Protein AF-A0A8I1ECE6-F1 (afdb_monomer_lite)

Foldseek 3Di:
DDDDPDPDDDLDQDDFAKWWWAFPDPDLVRCVVVVNNQQPPTFIWGDDPQKTFTDDPRDGPDIDGSSVSSVGTDTGGPPPPPPPPDDD

pLDDT: mean 74.44, std 17.11, range [36.78, 91.31]

Radius of gyration: 15.27 Å; chains: 1; bounding box: 45×36×31 Å

Organism: Pseudomonas putida (NCBI:txid303)

Sequence (88 aa):
MTTSRKKDSAPAKLANGEYVAKPRDATYLKAALNGHASIWPAAKMVIADDIATFFKDGVEVWNCNAAYASHHFDNTPMRSTVMKRSAQ

Secondary structure (DSSP, 8-state):
---------SS--PPSEEEEEEE--SSHHHHHHTT-GGG-S-EEEEEETTEEEEEETTEEEEEEEHHHHHHHEEEEE-----------

Structure (mmCIF, N/CA/C/O backbone):
data_AF-A0A8I1ECE6-F1
#
_entry.id   AF-A0A8I1ECE6-F1
#
loop_
_atom_site.group_PDB
_atom_site.id
_atom_site.type_symbol
_atom_site.label_atom_id
_atom_site.label_alt_id
_atom_site.label_comp_id
_atom_site.label_asym_id
_atom_site.label_entity_id
_atom_site.label_seq_id
_atom_site.pdbx_PDB_ins_code
_atom_site.Cartn_x
_atom_site.Cartn_y
_atom_site.Cartn_z
_atom_site.occupancy
_atom_site.B_iso_or_equiv
_atom_site.auth_seq_id
_atom_site.auth_comp_id
_atom_site.auth_asym_id
_atom_site.auth_atom_id
_atom_site.pdbx_PDB_model_num
ATOM 1 N N . MET A 1 1 ? -18.002 27.922 19.718 1.00 40.44 1 MET A N 1
ATOM 2 C CA . MET A 1 1 ? -18.024 26.603 19.048 1.00 40.44 1 MET A CA 1
ATOM 3 C C . MET A 1 1 ? -16.586 26.164 18.857 1.00 40.44 1 MET A C 1
ATOM 5 O O . MET A 1 1 ? -15.807 26.857 18.217 1.00 40.44 1 MET A O 1
ATOM 9 N N . THR A 1 2 ? -16.215 25.132 19.596 1.00 36.78 2 THR A N 1
ATOM 10 C CA . THR A 1 2 ? -14.857 24.713 19.939 1.00 36.78 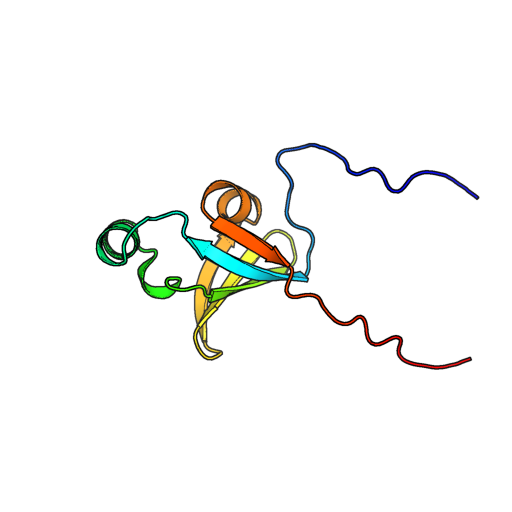2 THR A CA 1
ATOM 11 C C . THR A 1 2 ? -14.016 24.269 18.735 1.00 36.78 2 THR A C 1
ATOM 13 O O . THR A 1 2 ? -14.277 23.258 18.101 1.00 36.78 2 THR A O 1
ATOM 16 N N . THR A 1 3 ? -12.974 25.067 18.480 1.00 44.69 3 THR A N 1
ATOM 17 C CA . THR A 1 3 ? -11.552 24.680 18.378 1.00 44.69 3 THR A CA 1
ATOM 18 C C . THR A 1 3 ? -11.080 23.688 17.305 1.00 44.69 3 THR A C 1
ATOM 20 O O . THR A 1 3 ? -11.293 22.489 17.401 1.00 44.69 3 THR A O 1
ATOM 23 N N . SER A 1 4 ? -10.203 24.223 16.441 1.00 40.34 4 SER A N 1
ATOM 24 C CA . SER A 1 4 ? -8.933 23.625 15.996 1.00 40.34 4 SER A CA 1
ATOM 25 C C . SER A 1 4 ? -8.996 22.350 15.141 1.00 40.34 4 SER A C 1
ATOM 27 O O . SER A 1 4 ? -9.058 21.235 15.649 1.00 40.34 4 SER A O 1
ATOM 29 N N . ARG A 1 5 ? -8.825 22.510 13.817 1.00 52.16 5 ARG A N 1
ATOM 30 C CA . ARG A 1 5 ? -8.328 21.437 12.933 1.00 52.16 5 ARG A CA 1
ATOM 31 C C . ARG A 1 5 ? -6.866 21.162 13.296 1.00 52.16 5 ARG A C 1
ATOM 33 O O . ARG A 1 5 ? -5.955 21.653 12.630 1.00 52.16 5 ARG A O 1
ATOM 40 N N . LYS A 1 6 ? -6.634 20.444 14.394 1.00 44.84 6 LYS A N 1
ATOM 41 C CA . LYS A 1 6 ? -5.296 19.987 14.744 1.00 44.84 6 LYS A CA 1
ATOM 42 C C . LYS A 1 6 ? -4.855 18.937 13.733 1.00 44.84 6 LYS A C 1
ATOM 44 O O . LYS A 1 6 ? -5.408 17.850 13.610 1.00 44.84 6 LYS A O 1
ATOM 49 N N . LYS A 1 7 ? -3.829 19.328 12.995 1.00 48.41 7 LYS A N 1
ATOM 50 C CA . LYS A 1 7 ? -2.868 18.466 12.327 1.00 48.41 7 LYS A CA 1
ATOM 51 C C . LYS A 1 7 ? -2.053 17.769 13.427 1.00 48.41 7 LYS A C 1
ATOM 53 O O . LYS A 1 7 ? -0.944 18.199 13.729 1.00 48.41 7 LYS A O 1
ATOM 58 N N . ASP A 1 8 ? -2.642 16.790 14.112 1.00 42.66 8 ASP A N 1
ATOM 59 C CA . ASP A 1 8 ? -1.963 16.102 15.211 1.00 42.66 8 ASP A CA 1
ATOM 60 C C . ASP A 1 8 ? -0.893 15.157 14.656 1.00 42.66 8 ASP A C 1
ATOM 62 O O . ASP A 1 8 ? -1.146 14.220 13.902 1.00 42.66 8 ASP A O 1
ATOM 66 N N . SER A 1 9 ? 0.341 15.498 15.008 1.00 46.28 9 SER A N 1
ATOM 67 C CA . SER A 1 9 ? 1.580 14.861 14.594 1.00 46.28 9 SER A CA 1
ATOM 68 C C . SER A 1 9 ? 1.928 13.750 15.592 1.00 46.28 9 SER A C 1
ATOM 70 O O . SER A 1 9 ? 2.672 13.966 16.539 1.00 46.28 9 SER A O 1
ATOM 72 N N . ALA A 1 10 ? 1.357 12.568 15.388 1.00 41.25 10 ALA A N 1
ATOM 73 C CA . ALA A 1 10 ? 1.964 11.270 15.721 1.00 41.25 10 ALA A CA 1
ATOM 74 C C . ALA A 1 10 ? 2.395 10.639 14.373 1.00 41.25 10 ALA A C 1
ATOM 76 O O . ALA A 1 10 ? 1.971 11.192 13.355 1.00 41.25 10 ALA A O 1
ATOM 77 N N . PRO A 1 11 ? 3.222 9.571 14.264 1.00 43.00 11 PRO A N 1
ATOM 78 C CA . PRO A 1 11 ? 3.486 8.958 12.954 1.00 43.00 11 PRO A CA 1
ATOM 79 C C . PRO A 1 11 ? 2.130 8.638 12.323 1.00 43.00 11 PRO A C 1
ATOM 81 O O . PRO A 1 11 ? 1.351 7.874 12.889 1.00 43.00 11 PRO A O 1
ATOM 84 N N . ALA A 1 12 ? 1.769 9.404 11.294 1.00 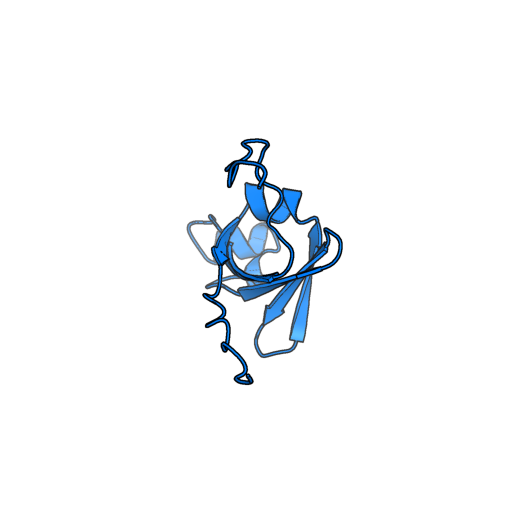54.84 12 ALA A N 1
ATOM 85 C CA . ALA A 1 12 ? 0.374 9.744 11.064 1.00 54.84 12 ALA A CA 1
ATOM 86 C C . ALA A 1 12 ? -0.381 8.489 10.644 1.00 54.84 12 ALA A C 1
ATOM 88 O O . ALA A 1 12 ? -0.268 8.068 9.492 1.00 54.84 12 ALA A O 1
ATOM 89 N N . LYS A 1 13 ? -1.145 7.892 11.572 1.00 61.94 13 LYS A N 1
ATOM 90 C CA . LYS A 1 13 ? -2.159 6.902 11.220 1.00 61.94 13 LYS A CA 1
ATOM 91 C C . LYS A 1 13 ? -2.996 7.539 10.126 1.00 61.94 13 LYS A C 1
ATOM 93 O O . LYS A 1 13 ? -3.627 8.578 10.335 1.00 61.94 13 LYS A O 1
ATOM 98 N N . LEU A 1 14 ? -2.898 6.968 8.935 1.00 72.25 14 LEU A N 1
ATOM 99 C CA . LEU A 1 14 ? -3.685 7.410 7.805 1.00 72.25 14 LEU A CA 1
ATOM 100 C C . LEU A 1 14 ? -5.154 7.290 8.210 1.00 72.25 14 LEU A C 1
ATOM 102 O O . LEU A 1 14 ? -5.555 6.296 8.815 1.00 72.25 14 LEU A O 1
ATOM 106 N N . ALA A 1 15 ? -5.933 8.332 7.937 1.00 80.00 15 ALA A N 1
ATOM 107 C CA . ALA A 1 15 ? -7.357 8.304 8.227 1.00 80.00 15 ALA A CA 1
ATOM 108 C C . ALA A 1 15 ? -8.042 7.210 7.397 1.00 80.00 15 ALA A C 1
ATOM 110 O O . ALA A 1 15 ? -7.541 6.800 6.351 1.00 80.00 15 ALA A O 1
ATOM 111 N N . ASN A 1 16 ? -9.216 6.765 7.841 1.00 82.62 16 ASN A N 1
ATOM 112 C CA . ASN A 1 16 ? -10.028 5.874 7.023 1.00 82.62 16 ASN A CA 1
ATOM 113 C C . ASN A 1 16 ? -10.400 6.586 5.714 1.00 82.62 16 ASN A C 1
ATOM 115 O O . ASN A 1 16 ? -10.821 7.747 5.724 1.00 82.62 16 ASN A O 1
ATOM 119 N N . GLY A 1 17 ? -10.231 5.899 4.588 1.00 87.50 17 GLY A N 1
ATOM 120 C CA . GLY A 1 17 ? -10.430 6.490 3.270 1.00 87.50 17 GLY A CA 1
ATOM 121 C C . GLY A 1 17 ? -9.684 5.769 2.158 1.00 87.50 17 GLY A C 1
ATOM 122 O O . GLY A 1 17 ? -9.034 4.747 2.374 1.00 87.50 17 GLY A O 1
ATOM 123 N N . GLU A 1 18 ? -9.792 6.317 0.950 1.00 89.19 18 GLU A N 1
ATOM 124 C CA . GLU A 1 18 ? -9.118 5.788 -0.232 1.00 89.19 18 GLU A CA 1
ATOM 125 C C . GLU A 1 18 ? -7.838 6.572 -0.542 1.00 89.19 18 GLU A C 1
ATOM 127 O O . GLU A 1 18 ? -7.803 7.805 -0.580 1.00 89.19 18 GLU A O 1
ATOM 132 N N . TYR A 1 19 ? -6.777 5.833 -0.821 1.00 89.69 19 TYR A N 1
ATOM 133 C CA . TYR A 1 19 ? -5.437 6.324 -1.076 1.00 89.69 19 TYR A CA 1
ATOM 134 C C . TYR A 1 19 ? -4.868 5.632 -2.314 1.00 89.69 19 TYR A C 1
ATOM 136 O O . TYR A 1 19 ? -5.248 4.523 -2.676 1.00 89.69 19 TYR A O 1
ATOM 144 N N . VAL A 1 20 ? -3.921 6.285 -2.971 1.00 89.94 20 VAL A N 1
ATOM 145 C CA . VAL A 1 20 ? -2.978 5.641 -3.879 1.00 89.94 20 VAL A CA 1
ATOM 146 C C . VAL A 1 20 ? -1.707 5.417 -3.088 1.00 89.94 20 VAL A C 1
ATOM 148 O O . VAL A 1 20 ? -1.051 6.386 -2.702 1.00 89.94 20 VAL A O 1
ATOM 151 N N . ALA A 1 21 ? -1.370 4.155 -2.852 1.00 89.56 21 ALA A N 1
ATOM 152 C CA . ALA A 1 21 ? -0.123 3.789 -2.210 1.00 89.56 21 ALA A CA 1
ATOM 153 C C . ALA A 1 21 ? 0.929 3.501 -3.281 1.00 89.56 21 ALA A C 1
ATOM 155 O O . ALA A 1 21 ? 0.720 2.659 -4.160 1.00 89.56 21 ALA A O 1
ATOM 156 N N . LYS A 1 22 ? 2.053 4.216 -3.213 1.00 87.75 22 LYS A N 1
ATOM 157 C CA . LYS A 1 22 ? 3.216 3.998 -4.076 1.00 87.75 22 LYS A CA 1
ATOM 158 C C . LYS A 1 22 ? 4.375 3.449 -3.241 1.00 87.75 22 LYS A C 1
ATOM 160 O O . LYS A 1 22 ? 4.744 4.091 -2.259 1.00 87.75 22 LYS A O 1
ATOM 165 N N . PRO A 1 23 ? 4.941 2.282 -3.589 1.00 83.56 23 PRO A N 1
ATOM 166 C CA . PRO A 1 23 ? 6.156 1.786 -2.954 1.00 83.56 23 PRO A CA 1
ATOM 167 C C . PRO A 1 23 ? 7.284 2.808 -3.102 1.00 83.56 23 PRO A C 1
ATOM 169 O O . PRO A 1 23 ? 7.468 3.368 -4.182 1.00 83.56 23 PRO A O 1
ATOM 172 N N . ARG A 1 24 ? 8.066 3.017 -2.038 1.00 80.25 24 ARG A N 1
ATOM 173 C CA . ARG A 1 24 ? 9.304 3.819 -2.097 1.00 80.25 24 ARG A CA 1
ATOM 174 C C . ARG A 1 24 ? 10.467 3.087 -2.770 1.00 80.25 24 ARG A C 1
ATOM 176 O O . ARG A 1 24 ? 11.538 3.659 -2.967 1.00 80.25 24 ARG A O 1
ATOM 183 N N . ASP A 1 25 ? 10.273 1.813 -3.100 1.00 77.81 25 ASP A N 1
ATOM 184 C CA . ASP A 1 25 ? 11.250 1.002 -3.809 1.00 77.81 25 ASP A CA 1
ATOM 185 C C . ASP A 1 25 ? 11.546 1.596 -5.195 1.00 77.81 25 ASP A C 1
ATOM 187 O O . ASP A 1 25 ? 10.653 1.807 -6.011 1.00 77.81 25 ASP A O 1
ATOM 191 N N . ALA A 1 26 ? 12.827 1.840 -5.482 1.00 73.56 26 ALA A N 1
ATOM 192 C CA . ALA A 1 26 ? 13.254 2.522 -6.706 1.00 73.56 26 ALA A CA 1
ATOM 193 C C . ALA A 1 26 ? 13.012 1.719 -8.001 1.00 73.56 26 ALA A C 1
ATOM 195 O O . ALA A 1 26 ? 13.029 2.290 -9.090 1.00 73.56 26 ALA A O 1
ATOM 196 N N . THR A 1 27 ? 12.840 0.395 -7.914 1.00 78.81 27 THR A N 1
ATOM 197 C CA . THR A 1 27 ? 12.679 -0.484 -9.082 1.00 78.81 27 THR A CA 1
ATOM 198 C C . THR A 1 27 ? 11.706 -1.629 -8.812 1.00 78.81 27 THR A C 1
ATOM 200 O O . THR A 1 27 ? 11.577 -2.097 -7.680 1.00 78.81 27 THR A O 1
ATOM 203 N N . TYR A 1 28 ? 11.083 -2.145 -9.883 1.00 75.94 28 TYR A N 1
ATOM 204 C CA . TYR A 1 28 ? 10.200 -3.321 -9.818 1.00 75.94 28 TYR A CA 1
ATOM 205 C C . TYR A 1 28 ? 10.889 -4.521 -9.178 1.00 75.94 28 TYR A C 1
ATOM 207 O O . TYR A 1 28 ? 10.285 -5.212 -8.370 1.00 75.94 28 TYR A O 1
ATOM 215 N N . LEU A 1 29 ? 12.168 -4.739 -9.493 1.00 79.62 29 LEU A N 1
ATOM 216 C CA . LEU A 1 29 ? 12.920 -5.872 -8.967 1.00 79.62 29 LEU A CA 1
ATOM 217 C C . LEU A 1 29 ? 13.067 -5.800 -7.438 1.00 79.62 29 LEU A C 1
ATOM 219 O O . LEU A 1 29 ? 12.899 -6.812 -6.768 1.00 79.62 29 LEU A O 1
ATOM 223 N N . LYS A 1 30 ? 13.311 -4.606 -6.876 1.00 77.25 30 LYS A N 1
ATOM 224 C CA . LYS A 1 30 ? 13.354 -4.407 -5.418 1.00 77.25 30 LYS A CA 1
ATOM 225 C C . LYS A 1 30 ? 11.987 -4.604 -4.774 1.00 77.25 30 LYS A C 1
ATOM 227 O O . LYS A 1 30 ? 11.892 -5.321 -3.785 1.00 77.25 30 LYS A O 1
ATOM 232 N N . ALA A 1 31 ? 10.938 -4.034 -5.369 1.00 78.75 31 ALA A N 1
ATOM 233 C CA . ALA A 1 31 ? 9.575 -4.244 -4.897 1.00 78.75 31 ALA A CA 1
ATOM 234 C C . ALA A 1 31 ? 9.217 -5.740 -4.907 1.00 78.75 31 ALA A C 1
ATOM 236 O O . ALA A 1 31 ? 8.708 -6.253 -3.921 1.00 78.75 31 ALA A O 1
ATOM 237 N N . ALA A 1 32 ? 9.549 -6.470 -5.974 1.00 78.69 32 ALA A N 1
ATOM 238 C CA . ALA A 1 32 ? 9.295 -7.902 -6.084 1.00 78.69 32 ALA A CA 1
ATOM 239 C C . ALA A 1 32 ? 10.052 -8.732 -5.044 1.00 78.69 32 ALA A C 1
ATOM 241 O O . ALA A 1 32 ? 9.451 -9.606 -4.424 1.00 78.69 32 ALA A O 1
ATOM 242 N N . LEU A 1 33 ? 11.330 -8.426 -4.802 1.00 78.25 33 LEU A N 1
ATOM 243 C CA . LEU A 1 33 ? 12.126 -9.093 -3.767 1.00 78.25 33 LEU A CA 1
ATOM 244 C C . LEU A 1 33 ? 11.574 -8.854 -2.354 1.00 78.25 33 LEU A C 1
ATOM 246 O O . LEU A 1 33 ? 11.642 -9.749 -1.519 1.00 78.25 33 LEU A O 1
ATOM 250 N N . ASN A 1 34 ? 10.987 -7.681 -2.108 1.00 70.69 34 ASN A N 1
ATOM 251 C CA . ASN A 1 34 ? 10.334 -7.342 -0.842 1.00 70.69 34 ASN A CA 1
ATOM 252 C C . ASN A 1 34 ? 8.881 -7.855 -0.744 1.00 70.69 34 ASN A C 1
ATOM 254 O O . ASN A 1 34 ? 8.225 -7.626 0.267 1.00 70.69 34 ASN A O 1
ATOM 258 N N . GLY A 1 35 ? 8.347 -8.514 -1.782 1.00 73.50 35 GLY A N 1
ATOM 259 C CA . GLY A 1 35 ? 6.945 -8.955 -1.831 1.00 73.50 35 GLY A CA 1
ATOM 260 C C . GLY A 1 35 ? 5.936 -7.855 -2.200 1.00 73.50 35 GLY A C 1
ATOM 261 O O . GLY A 1 35 ? 4.733 -8.089 -2.210 1.00 73.50 35 GLY A O 1
ATOM 262 N N . HIS A 1 36 ? 6.406 -6.665 -2.571 1.00 78.25 36 HIS A N 1
ATOM 263 C CA . HIS A 1 36 ? 5.607 -5.518 -3.015 1.00 78.25 36 HIS A CA 1
ATOM 264 C C . HIS A 1 36 ? 5.360 -5.476 -4.537 1.00 78.25 36 HIS A C 1
ATOM 266 O O . HIS A 1 36 ? 4.863 -4.466 -5.043 1.00 78.25 36 HIS A O 1
ATOM 272 N N . ALA A 1 37 ? 5.684 -6.539 -5.290 1.00 78.25 37 ALA A N 1
ATOM 273 C CA . ALA A 1 37 ? 5.457 -6.591 -6.745 1.00 78.25 37 ALA A CA 1
ATOM 274 C C . ALA A 1 37 ? 4.009 -6.246 -7.123 1.00 78.25 37 ALA A C 1
ATOM 276 O O . ALA A 1 37 ? 3.786 -5.455 -8.037 1.00 78.25 37 ALA A O 1
ATOM 277 N N . SER A 1 38 ? 3.037 -6.777 -6.379 1.00 77.19 38 SER A N 1
ATOM 278 C CA . SER A 1 38 ? 1.604 -6.578 -6.628 1.00 77.19 38 SER A CA 1
ATOM 279 C C . SER A 1 38 ? 1.144 -5.127 -6.445 1.00 77.19 38 SER A C 1
ATOM 281 O O . SER A 1 38 ? 0.098 -4.733 -6.957 1.00 77.19 38 SER A O 1
ATOM 283 N N . ILE A 1 39 ? 1.923 -4.319 -5.722 1.00 82.50 39 ILE A N 1
ATOM 284 C CA . ILE A 1 39 ? 1.591 -2.932 -5.377 1.00 82.50 39 ILE A CA 1
ATOM 285 C C . ILE A 1 39 ? 2.229 -1.959 -6.369 1.00 82.50 39 ILE A C 1
ATOM 287 O O . ILE A 1 39 ? 1.737 -0.854 -6.563 1.00 82.50 39 ILE A O 1
ATOM 291 N N . TRP A 1 40 ? 3.313 -2.343 -7.035 1.00 80.94 40 TRP A N 1
ATOM 292 C CA . TRP A 1 40 ? 4.031 -1.477 -7.967 1.00 80.94 40 TRP A CA 1
ATOM 293 C C . TRP A 1 40 ? 3.302 -1.340 -9.327 1.00 80.94 40 TRP A C 1
ATOM 295 O O . TRP A 1 40 ? 2.576 -2.256 -9.726 1.00 80.94 40 TRP A O 1
ATOM 305 N N . PRO A 1 41 ? 3.434 -0.247 -10.117 1.00 81.06 41 PRO A N 1
ATOM 306 C CA . PRO A 1 41 ? 3.479 1.203 -9.898 1.00 81.06 41 PRO A CA 1
ATOM 307 C C . PRO A 1 41 ? 3.099 1.890 -8.592 1.00 81.06 41 PRO A C 1
ATOM 309 O O . PRO A 1 41 ? 3.628 2.888 -8.110 1.00 81.06 41 PRO A O 1
ATOM 312 N N . ALA A 1 42 ? 1.923 1.445 -8.213 1.00 85.12 42 ALA A N 1
ATOM 313 C CA . ALA A 1 42 ? 0.932 2.105 -7.415 1.00 85.12 42 ALA A CA 1
ATOM 314 C C . ALA A 1 42 ? -0.228 1.109 -7.343 1.00 85.12 42 ALA A C 1
ATOM 316 O O . ALA A 1 42 ? -0.559 0.453 -8.348 1.00 85.12 42 ALA A O 1
ATOM 317 N N . ALA A 1 43 ? -0.861 1.037 -6.185 1.00 89.75 43 ALA A N 1
ATOM 318 C CA . ALA A 1 43 ? -2.114 0.328 -6.008 1.00 89.75 43 ALA A CA 1
ATOM 319 C C . ALA A 1 43 ? -3.117 1.235 -5.307 1.00 89.75 43 ALA A C 1
ATOM 321 O O . ALA A 1 43 ? -2.748 2.189 -4.609 1.00 89.75 43 ALA A O 1
ATOM 322 N N . LYS A 1 44 ? -4.401 0.936 -5.511 1.00 90.56 44 LYS A N 1
ATOM 323 C CA . LYS A 1 44 ? -5.455 1.559 -4.721 1.00 90.56 44 LYS A CA 1
ATOM 324 C C . LYS A 1 44 ? -5.366 0.965 -3.322 1.00 90.56 44 LYS A C 1
ATOM 326 O O . LYS A 1 44 ? -5.288 -0.243 -3.178 1.00 90.56 44 LYS A O 1
ATOM 331 N N . MET A 1 45 ? -5.368 1.800 -2.303 1.00 91.06 45 MET A N 1
ATOM 332 C CA . MET A 1 45 ? -5.357 1.391 -0.910 1.00 91.06 45 MET A C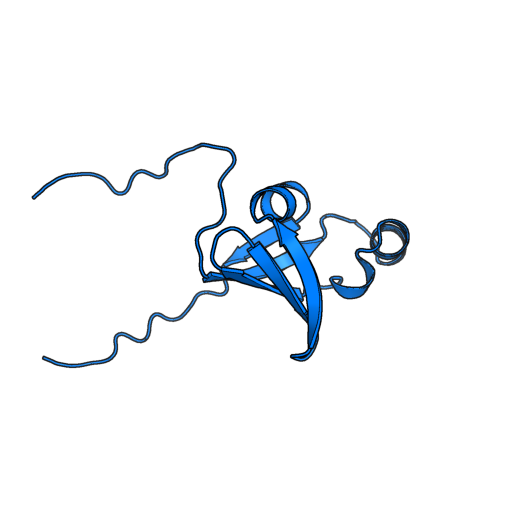A 1
ATOM 333 C C . MET A 1 45 ? -6.603 1.951 -0.240 1.00 91.06 45 MET A C 1
ATOM 335 O O . MET A 1 45 ? -6.919 3.126 -0.400 1.00 91.06 45 MET A O 1
ATOM 339 N N . VAL A 1 46 ? -7.317 1.122 0.503 1.00 90.56 46 VAL A N 1
ATOM 340 C CA . VAL A 1 46 ? -8.475 1.527 1.296 1.00 90.56 46 VAL A CA 1
ATOM 341 C C . VAL A 1 46 ? -8.154 1.247 2.748 1.00 90.56 46 VAL A C 1
ATOM 343 O O . VAL A 1 46 ? -7.743 0.139 3.084 1.00 90.56 46 VAL A O 1
ATOM 346 N N . ILE A 1 47 ? -8.322 2.256 3.595 1.00 88.62 47 ILE A N 1
ATOM 347 C CA . ILE A 1 47 ? -8.121 2.126 5.032 1.00 88.62 47 ILE A CA 1
ATOM 348 C C . ILE A 1 47 ? -9.478 2.099 5.711 1.00 88.62 47 ILE A C 1
ATOM 350 O O . ILE A 1 47 ? -10.251 3.054 5.600 1.00 88.62 47 ILE A O 1
ATOM 354 N N . ALA A 1 48 ? -9.747 0.998 6.400 1.00 85.94 48 ALA A N 1
ATOM 355 C CA . ALA A 1 48 ? -10.928 0.793 7.220 1.00 85.94 48 ALA A CA 1
ATOM 356 C C . ALA A 1 48 ? -10.485 0.154 8.535 1.00 85.94 48 ALA A C 1
ATOM 358 O O . ALA A 1 48 ? -9.727 -0.811 8.522 1.00 85.94 48 ALA A O 1
ATOM 359 N N . ASP A 1 49 ? -10.917 0.724 9.659 1.00 85.12 49 ASP A N 1
ATOM 360 C CA . ASP A 1 49 ? -10.633 0.192 10.999 1.00 85.12 49 ASP A CA 1
ATOM 361 C C . ASP A 1 49 ? -9.146 -0.128 11.246 1.00 85.12 49 ASP A C 1
ATOM 363 O O . ASP A 1 49 ? -8.803 -1.165 11.802 1.00 85.12 49 ASP A O 1
ATOM 367 N N . ASP A 1 50 ? -8.249 0.780 10.832 1.00 83.94 50 ASP A N 1
ATOM 368 C CA . ASP A 1 50 ? -6.782 0.641 10.952 1.00 83.94 50 ASP A CA 1
ATOM 369 C C . ASP A 1 50 ? -6.137 -0.430 10.050 1.00 83.94 50 ASP A C 1
ATOM 371 O O . ASP A 1 50 ? -4.925 -0.661 10.114 1.00 83.94 50 ASP A O 1
ATOM 375 N N . ILE A 1 51 ? -6.922 -1.045 9.165 1.00 87.75 51 ILE A N 1
ATOM 376 C CA . ILE A 1 51 ? -6.472 -2.025 8.178 1.00 87.75 51 ILE A CA 1
ATOM 377 C C . ILE A 1 51 ? -6.370 -1.345 6.814 1.00 87.75 51 ILE A C 1
ATOM 379 O O . ILE A 1 51 ? -7.349 -0.823 6.284 1.00 87.75 51 ILE A O 1
ATOM 383 N N . ALA A 1 52 ? -5.173 -1.363 6.237 1.00 89.81 52 ALA A N 1
ATOM 384 C CA . ALA A 1 52 ? -4.879 -0.927 4.883 1.00 89.81 52 ALA A CA 1
ATOM 385 C C . ALA A 1 52 ? -4.990 -2.111 3.917 1.00 89.81 52 ALA A C 1
ATOM 387 O O . ALA A 1 52 ? -4.148 -3.008 3.912 1.00 89.81 52 ALA A O 1
ATOM 388 N N . THR A 1 53 ? -6.018 -2.091 3.077 1.00 91.31 53 THR A N 1
ATOM 389 C CA . THR A 1 53 ? -6.274 -3.118 2.061 1.00 91.31 53 THR A CA 1
ATOM 390 C C . THR A 1 53 ? -5.917 -2.576 0.685 1.00 91.31 53 THR A C 1
ATOM 392 O O . THR A 1 53 ? -6.396 -1.516 0.281 1.00 91.31 53 THR A O 1
ATOM 395 N N . PHE A 1 54 ? -5.060 -3.287 -0.037 1.00 90.44 54 PHE A N 1
ATOM 396 C CA . PHE A 1 54 ? -4.541 -2.908 -1.342 1.00 90.44 54 PHE A CA 1
ATOM 397 C C . PHE A 1 54 ? -5.277 -3.670 -2.435 1.00 90.44 54 PHE A C 1
ATOM 399 O O . PHE A 1 54 ? -5.358 -4.898 -2.424 1.00 90.44 54 PHE A O 1
ATOM 406 N N . PHE A 1 55 ? -5.746 -2.923 -3.422 1.00 89.50 55 PHE A N 1
ATOM 407 C CA . PHE A 1 55 ? -6.474 -3.409 -4.574 1.00 89.50 55 PHE A CA 1
ATOM 408 C C . PHE A 1 55 ? -5.700 -3.107 -5.855 1.00 89.50 55 PHE A C 1
ATOM 410 O O . PHE A 1 55 ? -5.275 -1.968 -6.101 1.00 89.50 55 PHE A O 1
ATOM 417 N N . LYS A 1 56 ? -5.573 -4.124 -6.705 1.00 85.56 56 LYS A N 1
ATOM 418 C CA . LYS A 1 56 ? -5.054 -4.019 -8.069 1.00 85.56 56 LYS A CA 1
ATOM 419 C C . LYS A 1 56 ? -6.125 -4.530 -9.019 1.00 85.56 56 LYS A C 1
ATOM 421 O O . LYS A 1 56 ? -6.644 -5.620 -8.818 1.00 85.56 56 LYS A O 1
ATOM 426 N N . ASP A 1 57 ? -6.511 -3.707 -9.990 1.00 84.75 57 ASP A N 1
ATOM 427 C CA . ASP A 1 57 ? -7.550 -4.051 -10.973 1.00 84.75 57 ASP A CA 1
ATOM 428 C C . ASP A 1 57 ? -8.874 -4.538 -10.339 1.00 84.75 57 ASP A C 1
ATOM 430 O O . ASP A 1 57 ? -9.597 -5.354 -10.898 1.00 84.75 57 ASP A O 1
ATOM 434 N N . GLY A 1 58 ? -9.196 -4.024 -9.144 1.00 84.88 58 GLY A N 1
ATOM 435 C CA . GLY A 1 58 ? -10.398 -4.387 -8.384 1.00 84.88 58 GLY A CA 1
ATOM 436 C C . GLY A 1 58 ? -10.272 -5.639 -7.507 1.00 84.88 58 GLY A C 1
ATOM 437 O O . GLY A 1 58 ? -11.218 -5.955 -6.792 1.00 84.88 58 GLY A O 1
ATOM 438 N N . VAL A 1 59 ? -9.123 -6.317 -7.508 1.00 86.94 59 VAL A N 1
ATOM 439 C CA . VAL A 1 59 ? -8.857 -7.507 -6.688 1.00 86.94 59 VAL A CA 1
ATOM 440 C C . VAL A 1 59 ? -7.988 -7.133 -5.493 1.00 86.94 59 VAL A C 1
ATOM 442 O O . VAL A 1 59 ? -7.004 -6.409 -5.649 1.00 86.94 59 VAL A O 1
ATOM 445 N N . GLU A 1 60 ? -8.341 -7.621 -4.301 1.00 89.88 60 GLU A N 1
ATOM 446 C CA . GLU A 1 60 ? -7.478 -7.511 -3.123 1.00 89.88 60 GLU A CA 1
ATOM 447 C C . GLU A 1 60 ? -6.200 -8.316 -3.363 1.00 89.88 60 GLU A C 1
ATOM 449 O O . GLU A 1 60 ? -6.233 -9.534 -3.532 1.00 89.88 60 GLU A O 1
ATOM 454 N N . VAL A 1 61 ? -5.069 -7.618 -3.396 1.00 87.81 61 VAL A N 1
ATOM 455 C CA . VAL A 1 61 ? -3.756 -8.238 -3.601 1.00 87.81 61 VAL A CA 1
ATOM 456 C C . VAL A 1 61 ? -2.952 -8.326 -2.317 1.00 87.81 61 VAL A C 1
ATOM 458 O O . VAL A 1 61 ? -2.022 -9.127 -2.241 1.00 87.81 61 VAL A O 1
ATOM 461 N N . TRP A 1 62 ? -3.268 -7.485 -1.329 1.00 87.50 62 TRP A N 1
ATOM 462 C CA . TRP A 1 62 ? -2.551 -7.446 -0.064 1.00 87.50 62 TRP A CA 1
ATOM 463 C C . TRP A 1 62 ? -3.318 -6.671 1.002 1.00 87.50 62 TRP A C 1
ATOM 465 O O . TRP A 1 62 ? -4.054 -5.740 0.685 1.00 87.50 62 TRP A O 1
ATOM 475 N N . ASN A 1 63 ? -3.079 -6.992 2.269 1.00 88.75 63 ASN A N 1
ATOM 476 C CA . ASN A 1 63 ? -3.548 -6.207 3.398 1.00 88.75 63 ASN A CA 1
ATOM 477 C C . ASN A 1 63 ? -2.441 -6.087 4.457 1.00 88.75 63 ASN A C 1
ATOM 479 O O . ASN A 1 63 ? -1.611 -6.980 4.634 1.00 88.75 63 ASN A O 1
ATOM 483 N N . CYS A 1 64 ? -2.387 -4.941 5.126 1.00 87.88 64 CYS A N 1
AT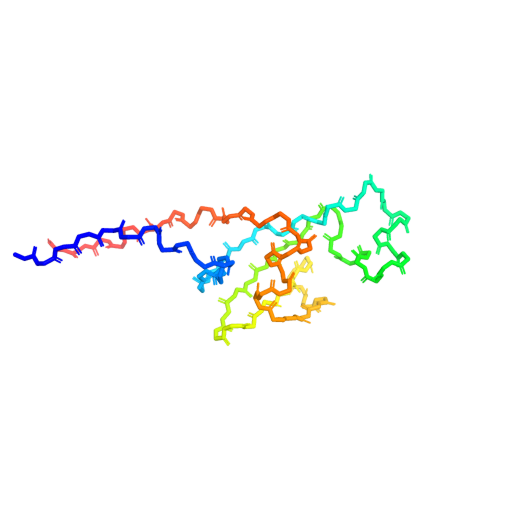OM 484 C CA . CYS A 1 64 ? -1.505 -4.700 6.262 1.00 87.88 64 CYS A CA 1
ATOM 485 C C . CYS A 1 64 ? -2.123 -3.648 7.189 1.00 87.88 64 CYS A C 1
ATOM 487 O O . CYS A 1 64 ? -3.226 -3.163 6.950 1.00 87.88 64 CYS A O 1
ATOM 489 N N . ASN A 1 65 ? -1.448 -3.293 8.280 1.00 87.81 65 ASN A N 1
ATOM 490 C CA . ASN A 1 65 ? -1.936 -2.222 9.148 1.00 87.81 65 ASN A CA 1
ATOM 491 C C . ASN A 1 65 ? -1.625 -0.833 8.549 1.00 87.81 65 ASN A C 1
ATOM 493 O O . ASN A 1 65 ? -0.647 -0.639 7.818 1.00 87.81 65 ASN A O 1
ATOM 497 N N . ALA A 1 66 ? -2.450 0.161 8.881 1.00 84.06 66 ALA A N 1
ATOM 498 C CA . ALA A 1 66 ? -2.304 1.525 8.369 1.00 84.06 66 ALA A CA 1
ATOM 499 C C . ALA A 1 66 ? -0.959 2.170 8.758 1.00 84.06 66 ALA A C 1
ATOM 501 O O . ALA A 1 66 ? -0.403 2.971 8.003 1.00 84.06 66 ALA A O 1
ATOM 502 N N . ALA A 1 67 ? -0.406 1.796 9.915 1.00 85.06 67 ALA A N 1
ATOM 503 C CA . ALA A 1 67 ? 0.898 2.269 10.366 1.00 85.06 67 ALA A CA 1
ATOM 504 C C . ALA A 1 67 ? 2.029 1.799 9.433 1.00 85.06 67 ALA A C 1
ATOM 506 O O . ALA A 1 67 ? 2.836 2.611 8.984 1.00 85.06 67 ALA A O 1
ATOM 507 N N . TYR A 1 68 ? 2.054 0.520 9.065 1.00 84.38 68 TYR A N 1
ATOM 508 C CA . TYR A 1 68 ? 3.027 -0.066 8.146 1.00 84.38 68 TYR A CA 1
ATOM 509 C C . TYR A 1 68 ? 2.940 0.607 6.777 1.00 84.38 68 TYR A C 1
ATOM 511 O O . TYR A 1 68 ? 3.958 1.034 6.226 1.00 84.38 68 TYR A O 1
ATOM 519 N N . ALA A 1 69 ? 1.715 0.798 6.275 1.00 85.44 69 ALA A N 1
ATOM 520 C CA . ALA A 1 69 ? 1.481 1.516 5.030 1.00 85.44 69 ALA A CA 1
ATOM 521 C C . ALA A 1 69 ? 2.081 2.937 5.060 1.00 85.44 69 ALA A C 1
ATOM 523 O O . ALA A 1 69 ? 2.725 3.365 4.102 1.00 85.44 69 ALA A O 1
ATOM 524 N N . SER A 1 70 ? 1.941 3.654 6.182 1.00 84.31 70 SER A N 1
ATOM 525 C CA . SER A 1 70 ? 2.483 5.011 6.353 1.00 84.31 70 SER A CA 1
ATOM 526 C C . SER A 1 70 ? 4.017 5.088 6.330 1.00 84.31 70 SER A C 1
ATOM 528 O O . SER A 1 70 ? 4.578 6.101 5.908 1.00 84.31 70 SER A O 1
ATOM 530 N N . HIS A 1 71 ? 4.702 4.021 6.752 1.00 85.50 71 HIS A N 1
ATOM 531 C CA . HIS A 1 71 ? 6.163 3.975 6.818 1.00 85.50 71 HIS A CA 1
ATOM 532 C C . HIS A 1 71 ? 6.809 3.561 5.490 1.00 85.50 71 HIS A C 1
ATOM 534 O O . HIS A 1 71 ? 7.834 4.131 5.100 1.00 85.50 71 HIS A O 1
ATOM 540 N N . HIS A 1 72 ? 6.217 2.586 4.797 1.00 82.19 72 HIS A N 1
ATOM 541 C CA . HIS A 1 72 ? 6.822 1.951 3.622 1.00 82.19 72 HIS A CA 1
ATOM 542 C C . HIS A 1 72 ? 6.337 2.522 2.280 1.00 82.19 72 HIS A C 1
ATOM 544 O O . HIS A 1 72 ? 7.034 2.384 1.272 1.00 82.19 72 HIS A O 1
ATOM 550 N N . PHE A 1 73 ? 5.185 3.198 2.262 1.00 84.88 73 PHE A N 1
ATOM 551 C CA . PHE A 1 73 ? 4.556 3.694 1.040 1.00 84.88 73 PHE A CA 1
ATOM 552 C C . PHE A 1 73 ? 4.305 5.198 1.108 1.00 84.88 73 PHE A C 1
ATOM 554 O O . PHE A 1 73 ? 4.028 5.766 2.166 1.00 84.88 73 PHE A O 1
ATOM 561 N N . ASP A 1 74 ? 4.359 5.844 -0.052 1.00 87.44 74 ASP A N 1
ATOM 562 C CA . ASP A 1 74 ? 3.861 7.201 -0.215 1.00 87.44 74 ASP A CA 1
ATOM 563 C C . ASP A 1 74 ? 2.361 7.143 -0.506 1.00 87.44 74 ASP A C 1
ATOM 565 O O . ASP A 1 74 ? 1.917 6.728 -1.581 1.00 87.44 74 ASP A O 1
ATOM 569 N N . ASN A 1 75 ? 1.579 7.549 0.493 1.00 86.19 75 ASN A N 1
ATOM 570 C CA . ASN A 1 75 ? 0.126 7.446 0.493 1.00 86.19 75 ASN A CA 1
ATOM 571 C C . ASN A 1 75 ? -0.474 8.778 0.059 1.00 86.19 75 ASN A C 1
ATOM 573 O O 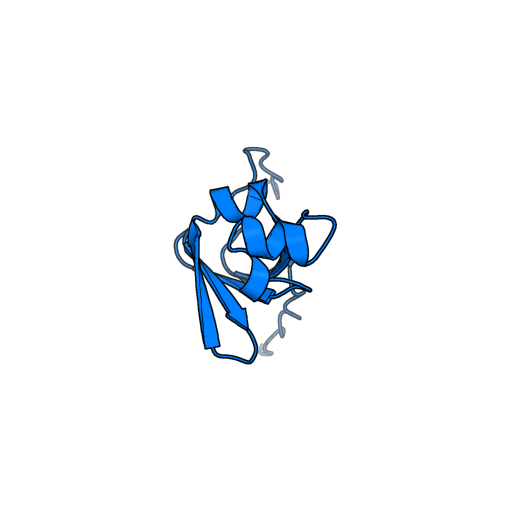. ASN A 1 75 ? -0.616 9.713 0.848 1.00 86.19 75 ASN A O 1
ATOM 577 N N . THR A 1 76 ? -0.817 8.875 -1.221 1.00 87.88 76 THR A N 1
ATOM 578 C CA . THR A 1 76 ? -1.521 10.046 -1.743 1.00 87.88 76 THR A CA 1
ATOM 579 C C . THR A 1 76 ? -3.013 9.817 -1.539 1.00 87.88 76 THR A C 1
ATOM 581 O O . THR A 1 76 ? -3.526 8.866 -2.124 1.00 87.88 76 THR A O 1
ATOM 584 N N . PRO A 1 77 ? -3.740 10.623 -0.745 1.00 84.81 77 PRO A N 1
ATOM 585 C CA . PRO A 1 77 ? -5.189 10.483 -0.675 1.00 84.81 77 PRO A CA 1
ATOM 586 C C . PRO A 1 77 ? -5.742 10.615 -2.091 1.00 84.81 77 PRO A C 1
ATOM 588 O O . PRO A 1 77 ? -5.485 11.620 -2.76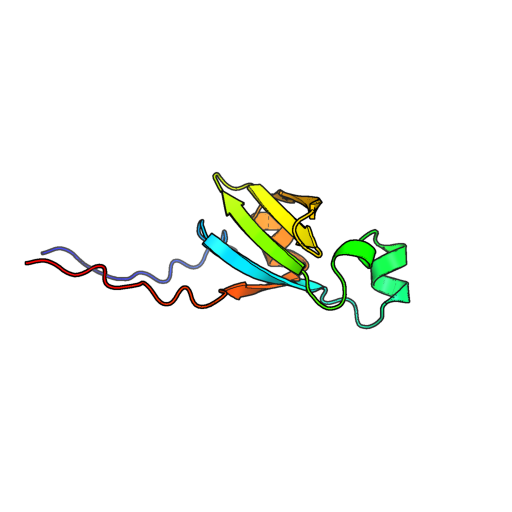6 1.00 84.81 77 PRO A O 1
ATOM 591 N N . MET A 1 78 ? -6.474 9.599 -2.559 1.00 76.94 78 MET A N 1
ATOM 592 C CA . MET A 1 78 ? -7.309 9.801 -3.732 1.00 76.94 78 MET A CA 1
ATOM 593 C C . MET A 1 78 ? -8.288 10.847 -3.265 1.00 76.94 78 MET A C 1
ATOM 595 O O . MET A 1 78 ? -9.072 10.575 -2.362 1.00 76.94 78 MET A O 1
ATOM 599 N N . ARG A 1 79 ? -8.151 12.075 -3.775 1.00 64.62 79 ARG A N 1
ATOM 600 C CA . ARG A 1 79 ? -9.059 13.165 -3.456 1.00 64.62 79 ARG A CA 1
ATOM 601 C C . ARG A 1 79 ? -10.445 12.637 -3.772 1.00 64.62 79 ARG A C 1
ATOM 603 O O . ARG A 1 79 ? -10.882 12.675 -4.918 1.00 64.62 79 ARG A O 1
ATOM 610 N N . SER A 1 80 ? -11.119 12.137 -2.747 1.00 47.31 80 SER A N 1
ATOM 611 C CA . SER A 1 80 ? -12.540 11.965 -2.743 1.00 47.31 80 SER A CA 1
ATOM 612 C C . SER A 1 80 ? -12.998 13.388 -2.958 1.00 47.31 80 SER A C 1
ATOM 614 O O . SER A 1 80 ? -12.918 14.229 -2.056 1.00 47.31 80 SER A O 1
ATOM 616 N N . THR A 1 81 ? -13.355 13.703 -4.201 1.00 48.41 81 THR A N 1
ATOM 617 C CA . THR A 1 81 ? -14.376 14.694 -4.460 1.00 48.41 81 THR A CA 1
ATOM 618 C C . THR A 1 81 ? -15.478 14.278 -3.515 1.00 48.41 81 THR A C 1
ATOM 620 O O . THR A 1 81 ? -16.211 13.331 -3.784 1.00 48.41 81 THR A O 1
ATOM 623 N N . VAL A 1 82 ? -15.487 14.893 -2.331 1.00 51.44 82 VAL A N 1
ATOM 624 C CA . VAL A 1 82 ? -16.627 14.889 -1.449 1.00 51.44 82 VAL A CA 1
ATOM 625 C C . VAL A 1 82 ? -17.677 15.485 -2.354 1.00 51.44 82 VAL A C 1
ATOM 627 O O . VAL A 1 82 ? -17.715 16.696 -2.580 1.00 51.44 82 VAL A O 1
ATOM 630 N N . MET A 1 83 ? -18.445 14.599 -2.987 1.00 43.88 83 MET A N 1
ATOM 631 C CA . MET A 1 83 ? -19.775 14.907 -3.429 1.00 43.88 83 MET A CA 1
ATOM 632 C C . MET A 1 83 ? -20.397 15.527 -2.191 1.00 43.88 83 MET A C 1
ATOM 634 O O . MET A 1 83 ? -20.752 14.838 -1.237 1.00 43.88 83 MET A O 1
ATOM 638 N N . LYS A 1 84 ? -20.464 16.858 -2.194 1.00 42.91 84 LYS A N 1
ATOM 639 C CA . LYS A 1 84 ? -21.553 17.556 -1.549 1.00 42.91 84 LYS A CA 1
ATOM 640 C C . LYS A 1 84 ? -22.801 16.941 -2.178 1.00 42.91 84 LYS A C 1
ATOM 642 O O . LYS A 1 84 ? -23.227 17.363 -3.247 1.00 42.91 84 LYS A O 1
ATOM 647 N N . ARG A 1 85 ? -23.297 15.845 -1.601 1.00 43.81 85 ARG A N 1
ATOM 648 C CA . ARG A 1 85 ? -24.669 15.424 -1.831 1.00 43.81 85 ARG A CA 1
ATOM 649 C C . ARG A 1 85 ? -25.518 16.582 -1.319 1.00 43.81 85 ARG A C 1
ATOM 651 O O . ARG A 1 85 ? -25.347 17.026 -0.188 1.00 43.81 85 ARG A O 1
ATOM 658 N N . SER A 1 86 ? -26.298 17.123 -2.242 1.00 55.38 86 SER A N 1
ATOM 659 C CA . SER A 1 86 ? -27.246 18.219 -2.091 1.00 55.38 86 SER A CA 1
ATOM 660 C C . SER A 1 86 ? -28.311 17.966 -1.013 1.00 55.38 86 SER A C 1
ATOM 662 O O . SER A 1 86 ? -28.461 16.838 -0.548 1.00 55.38 86 SER A O 1
ATOM 664 N N . ALA A 1 87 ? -29.105 19.020 -0.770 1.00 47.56 87 ALA A N 1
ATOM 665 C CA . ALA A 1 87 ? -30.221 19.207 0.170 1.00 47.56 87 ALA A CA 1
ATOM 666 C C . ALA A 1 87 ? -29.748 19.706 1.550 1.00 47.56 87 ALA A C 1
ATOM 668 O O . ALA A 1 87 ? -28.999 19.019 2.233 1.00 47.56 87 ALA A O 1
ATOM 669 N N . GLN A 1 88 ? -30.089 20.921 1.984 1.00 43.84 88 GLN A N 1
ATOM 670 C CA . GLN A 1 88 ? -31.370 21.624 1.852 1.00 43.84 88 GLN A CA 1
ATOM 671 C C . GLN A 1 88 ? -31.179 23.144 1.929 1.00 43.84 88 GLN A C 1
ATOM 673 O O . GLN A 1 88 ? -30.207 23.573 2.592 1.00 43.84 88 GLN A O 1
#